Protein AF-A0A1F9CKQ3-F1 (afdb_monomer)

Secondary structure (DSSP, 8-state):
-----------SSHHHHHTTTTTS-TTS-S---PPBHHHHTTS-HHHHHHHHHHHHHHHHHHHT-GGGTS---HHHHHHHHHHHHHHTT--HHHHHHHHHHHHHH-GGGGGSBHHHHHHHHHHHH--

Radius of gyration: 26.06 Å; Cα contacts (8 Å, |Δi|>4): 63; chains: 1; bounding box: 45×89×39 Å

Foldseek 3Di:
DDDDDDPPDPDPPVVVVVVVVVPPPPVVPPPDPFQFLVNLVVDDLVVVLVVLVVLVVVLVVVLPDCVVVPVPPPVVNVLSVLLCVQCPPPDSSNLSVLLVVLCVVPVVRRRDGSSVSSVVSSVVRRD

Mean predicted aligned error: 14.22 Å

Solvent-accessible surface area (backbone atoms only — not comparable to full-atom values): 7694 Å² total; per-residue (Å²): 134,86,81,89,82,84,90,73,81,89,76,73,66,71,70,63,60,56,63,70,62,69,69,77,58,79,73,78,73,60,77,76,86,65,62,25,30,62,58,49,72,72,47,52,72,67,56,39,31,50,53,43,43,55,52,49,50,52,50,54,54,57,72,70,35,66,82,60,72,70,51,81,56,64,64,61,56,54,48,50,56,32,40,49,62,60,51,56,93,58,50,55,64,56,55,31,51,50,48,53,49,41,43,70,77,34,61,77,52,24,81,37,45,37,68,62,43,47,53,52,38,45,65,72,75,28,115

Sequence (127 aa):
MNKVFRFFTVSSVVVVLISLFAGINAHAMQMGNFINGEQYVTFSETERTLVVAGLFDMLSFEWGQPIYADAADSGTRAHMARVERCVQGKTLRQLREMLDGYFAAKPDAKRYNIASSFAAMLNTQCP

pLDDT: mean 73.4, std 22.45, range [33.47, 96.88]

Nearest PDB structures (foldseek):
  7p0u-assembly2_F  TM=2.480E-01  e=3.262E+00  Orf virus

Structure (mmCIF, N/CA/C/O backbone):
data_AF-A0A1F9CKQ3-F1
#
_entry.id   AF-A0A1F9CKQ3-F1
#
loop_
_atom_site.group_PDB
_atom_site.id
_atom_site.type_symbol
_atom_site.label_atom_id
_atom_site.label_alt_id
_atom_site.label_comp_id
_atom_site.label_asym_id
_atom_site.label_entity_id
_atom_site.label_seq_id
_atom_site.pdbx_PDB_ins_code
_atom_site.Cartn_x
_atom_site.Cartn_y
_atom_site.Cartn_z
_atom_site.occupancy
_atom_site.B_iso_or_equiv
_atom_site.auth_seq_id
_atom_site.auth_comp_id
_atom_site.auth_asym_id
_atom_site.auth_atom_id
_atom_site.pdbx_PDB_model_num
ATOM 1 N N . MET A 1 1 ? 22.455 77.618 4.132 1.00 37.00 1 MET A N 1
ATOM 2 C CA . MET A 1 1 ? 22.225 77.045 2.789 1.00 37.00 1 MET A CA 1
ATOM 3 C C . MET A 1 1 ? 23.195 75.892 2.580 1.00 37.00 1 MET A C 1
ATOM 5 O O . MET A 1 1 ? 24.376 76.100 2.791 1.00 37.00 1 MET A O 1
ATOM 9 N N . ASN A 1 2 ? 22.659 74.733 2.179 1.00 33.47 2 ASN A N 1
ATOM 10 C 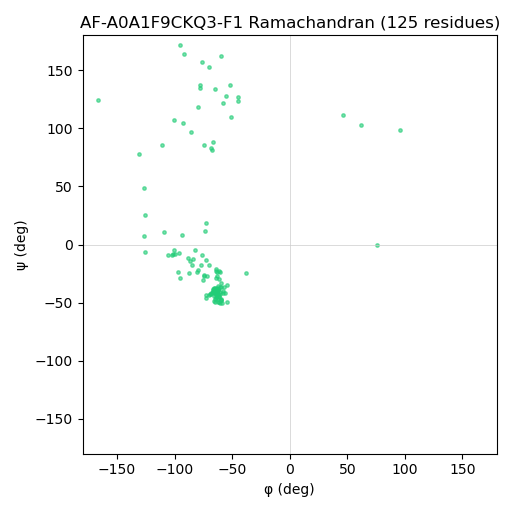CA . ASN A 1 2 ? 23.291 73.621 1.444 1.00 33.47 2 ASN A CA 1
ATOM 11 C C . ASN A 1 2 ? 24.476 72.876 2.098 1.00 33.47 2 ASN A C 1
ATOM 13 O O . ASN A 1 2 ? 25.558 73.416 2.250 1.00 33.47 2 ASN A O 1
ATOM 17 N N . LYS A 1 3 ? 24.230 71.670 2.637 1.00 36.28 3 LYS A N 1
ATOM 18 C CA . LYS A 1 3 ? 24.240 70.321 1.994 1.00 36.28 3 LYS A CA 1
ATOM 19 C C . LYS A 1 3 ? 25.605 69.636 2.208 1.00 36.28 3 LYS A C 1
ATOM 21 O O . LYS A 1 3 ? 26.598 70.080 1.658 1.00 36.28 3 LYS A O 1
ATOM 26 N N . VAL A 1 4 ? 25.733 68.736 3.197 1.00 41.25 4 VAL A N 1
ATOM 27 C CA . VAL A 1 4 ? 25.672 67.250 3.071 1.00 41.25 4 VAL A CA 1
ATOM 28 C C . VAL A 1 4 ? 26.538 66.771 1.887 1.00 41.25 4 VAL A C 1
ATOM 30 O O . VAL A 1 4 ? 26.236 67.111 0.754 1.00 41.25 4 VAL A O 1
ATOM 33 N N . PHE A 1 5 ? 27.663 66.071 2.073 1.00 39.72 5 PHE A N 1
ATOM 34 C CA . PHE A 1 5 ? 27.698 64.617 2.283 1.00 39.72 5 PHE A CA 1
ATOM 35 C C . PHE A 1 5 ? 29.072 64.160 2.799 1.00 39.72 5 PHE A C 1
ATOM 37 O O . PHE A 1 5 ? 30.101 64.389 2.169 1.00 39.72 5 PHE A O 1
ATOM 44 N N . ARG A 1 6 ? 29.071 63.473 3.946 1.00 39.66 6 ARG A N 1
ATOM 45 C CA . ARG A 1 6 ? 30.215 62.710 4.443 1.00 39.66 6 ARG A CA 1
ATOM 46 C C . ARG A 1 6 ? 30.257 61.371 3.704 1.00 39.66 6 ARG A C 1
ATOM 48 O O . ARG A 1 6 ? 29.337 60.573 3.849 1.00 39.66 6 ARG A O 1
ATOM 55 N N . PHE A 1 7 ? 31.334 61.114 2.970 1.00 40.94 7 PHE A N 1
ATOM 56 C CA . PHE A 1 7 ? 31.740 59.759 2.606 1.00 40.94 7 PHE A CA 1
ATOM 57 C C . PHE A 1 7 ? 32.345 59.095 3.849 1.00 40.94 7 PHE A C 1
ATOM 59 O O . PHE A 1 7 ? 33.549 59.152 4.070 1.00 40.94 7 PHE A O 1
ATOM 66 N N . PHE A 1 8 ? 31.499 58.500 4.689 1.00 40.94 8 PHE A N 1
ATOM 67 C CA . PHE A 1 8 ? 31.933 57.399 5.544 1.00 40.94 8 PHE A CA 1
ATOM 68 C C . PHE A 1 8 ? 31.465 56.117 4.872 1.00 40.94 8 PHE A C 1
ATOM 70 O O . PHE A 1 8 ? 30.275 55.825 4.786 1.00 40.94 8 PHE A O 1
ATOM 77 N N . THR A 1 9 ? 32.441 55.413 4.319 1.00 44.06 9 THR A N 1
ATOM 78 C CA . THR A 1 9 ? 32.346 54.091 3.719 1.00 44.06 9 THR A CA 1
ATOM 79 C C . THR A 1 9 ? 31.653 53.130 4.680 1.00 44.06 9 THR A C 1
ATOM 81 O O . THR A 1 9 ? 32.166 52.741 5.728 1.00 44.06 9 THR A O 1
ATOM 84 N N . VAL A 1 10 ? 30.434 52.774 4.295 1.00 44.56 10 VAL A N 1
ATOM 85 C CA . VAL A 1 10 ? 29.584 51.741 4.874 1.00 44.56 10 VAL A CA 1
ATOM 86 C C . VAL A 1 10 ? 30.233 50.382 4.583 1.00 44.56 10 VAL A C 1
ATOM 88 O O . VAL A 1 10 ? 29.897 49.739 3.597 1.00 44.56 10 VAL A O 1
ATOM 91 N N . SER A 1 11 ? 31.204 49.948 5.391 1.00 45.28 11 SER A N 1
ATOM 92 C CA . SER A 1 11 ? 31.879 48.648 5.175 1.00 45.28 11 SER A CA 1
ATOM 93 C C . SER A 1 11 ? 31.901 47.710 6.380 1.00 45.28 11 SER A C 1
ATOM 95 O O . SER A 1 11 ? 32.490 46.640 6.279 1.00 45.28 11 SER A O 1
ATOM 97 N N . SER A 1 12 ? 31.208 48.029 7.478 1.00 43.19 12 SER A N 1
ATOM 98 C CA . SER A 1 12 ? 31.234 47.161 8.674 1.00 43.19 12 SER A CA 1
ATOM 99 C C . SER A 1 12 ? 29.864 46.719 9.195 1.00 43.19 12 SER A C 1
ATOM 101 O O . SER A 1 12 ? 29.806 45.869 10.074 1.00 43.19 12 SER A O 1
ATOM 103 N N . VAL A 1 13 ? 28.755 47.232 8.648 1.00 43.81 13 VAL A N 1
ATOM 104 C CA . VAL A 1 13 ? 27.393 46.837 9.083 1.00 43.81 13 VAL A CA 1
ATOM 105 C C . VAL A 1 13 ? 26.786 45.753 8.182 1.00 43.81 13 VAL A C 1
ATOM 107 O O . VAL A 1 13 ? 25.958 44.965 8.629 1.00 43.81 13 VAL A O 1
ATOM 110 N N . VAL A 1 14 ? 27.245 45.634 6.933 1.00 43.31 14 VAL A N 1
ATOM 111 C CA . VAL A 1 14 ? 26.690 44.662 5.971 1.00 43.31 14 VAL A CA 1
ATOM 112 C C . VAL A 1 14 ? 27.136 43.224 6.275 1.00 43.31 14 VAL A C 1
ATOM 114 O O . VAL A 1 14 ? 26.394 42.285 6.012 1.00 43.31 14 VAL A O 1
ATOM 117 N N . VAL A 1 15 ? 28.296 43.031 6.910 1.00 43.25 15 VAL A N 1
ATOM 118 C CA . VAL A 1 15 ? 28.813 41.682 7.218 1.00 43.25 15 VAL A CA 1
ATOM 119 C C . VAL A 1 15 ? 28.141 41.065 8.455 1.00 43.25 15 VAL A C 1
ATOM 121 O O . VAL A 1 15 ? 28.079 39.847 8.575 1.00 43.25 15 VAL A O 1
ATOM 124 N N . VAL A 1 16 ? 27.562 41.871 9.350 1.00 41.28 16 VAL A N 1
ATOM 125 C CA . VAL A 1 16 ? 26.932 41.359 10.585 1.00 41.28 16 VAL A CA 1
ATOM 126 C C . VAL A 1 16 ? 25.461 40.971 10.370 1.00 41.28 16 VAL A C 1
ATOM 128 O O . VAL A 1 16 ? 24.948 40.091 11.056 1.00 41.28 16 VAL A O 1
ATOM 131 N N . LEU A 1 17 ? 24.787 41.546 9.368 1.00 39.34 17 LEU A N 1
ATOM 132 C CA . LEU A 1 17 ? 23.380 41.242 9.069 1.00 39.34 17 LEU A CA 1
ATOM 133 C C . LEU A 1 17 ? 23.174 40.006 8.181 1.00 39.34 17 LEU A C 1
ATOM 135 O O . LEU A 1 17 ? 22.086 39.442 8.194 1.00 39.34 17 LEU A O 1
ATOM 139 N N . ILE A 1 18 ? 24.199 39.531 7.467 1.00 45.97 18 ILE A N 1
ATOM 140 C CA . ILE A 1 18 ? 24.089 38.313 6.640 1.00 45.97 18 ILE A CA 1
ATOM 141 C C . ILE A 1 18 ? 24.234 37.037 7.494 1.00 45.97 18 ILE A C 1
ATOM 143 O O . ILE A 1 18 ? 23.661 36.000 7.165 1.00 45.97 18 ILE A O 1
ATOM 147 N N . SER A 1 19 ? 24.881 37.120 8.659 1.00 41.34 19 SER A N 1
ATOM 148 C CA . SER A 1 19 ? 25.023 35.983 9.583 1.00 41.34 19 SER A CA 1
ATOM 149 C C . SER A 1 19 ? 23.759 35.683 10.400 1.00 41.34 19 SER A C 1
ATOM 151 O O . SER A 1 19 ? 23.620 34.577 10.913 1.00 41.34 19 SER A O 1
ATOM 153 N N . LEU A 1 20 ? 22.808 36.622 10.491 1.00 45.12 20 LEU A N 1
ATOM 154 C CA . LEU A 1 20 ? 21.516 36.405 11.165 1.00 45.12 20 LEU A CA 1
ATOM 155 C C . LEU A 1 20 ? 20.465 35.729 10.268 1.00 45.12 20 LEU A C 1
ATOM 157 O O . LEU A 1 20 ? 19.473 35.219 10.780 1.00 45.12 20 LEU A O 1
ATOM 161 N N . PHE A 1 21 ? 20.704 35.639 8.956 1.00 44.19 21 PHE A N 1
ATOM 162 C CA . PHE A 1 21 ? 19.849 34.884 8.027 1.00 44.19 21 PHE A CA 1
ATOM 163 C C . PHE A 1 21 ? 20.421 33.514 7.636 1.00 44.19 21 PHE A C 1
ATOM 165 O O . PHE A 1 21 ? 19.708 32.700 7.054 1.00 44.19 21 PHE A O 1
ATOM 172 N N . ALA A 1 22 ? 21.663 33.202 8.020 1.00 44.62 22 ALA A N 1
ATOM 173 C CA . ALA A 1 22 ? 22.252 31.876 7.817 1.00 44.62 22 ALA A CA 1
ATOM 174 C C . ALA A 1 22 ? 21.738 30.813 8.816 1.00 44.62 22 ALA A C 1
ATOM 176 O O . ALA A 1 22 ? 21.996 29.626 8.636 1.00 44.62 22 ALA A O 1
ATOM 177 N N . GLY A 1 23 ? 20.988 31.217 9.850 1.00 43.34 23 GLY A N 1
ATOM 178 C CA . GLY A 1 23 ? 20.451 30.321 10.881 1.00 43.34 23 GLY A CA 1
ATOM 179 C C . GLY A 1 23 ? 18.978 29.925 10.730 1.00 43.34 23 GLY A C 1
ATOM 180 O O . GLY A 1 23 ? 18.503 29.120 11.521 1.00 43.34 23 GLY A O 1
ATOM 181 N N . ILE A 1 24 ? 18.238 30.464 9.751 1.00 47.75 24 ILE A N 1
ATOM 182 C CA . ILE A 1 24 ? 16.764 30.314 9.711 1.00 47.75 24 ILE A CA 1
ATOM 183 C C . ILE A 1 24 ? 16.293 29.216 8.737 1.00 47.75 24 ILE A C 1
ATOM 185 O O . ILE A 1 24 ? 15.141 28.811 8.788 1.00 47.75 24 ILE A O 1
ATOM 189 N N . ASN A 1 25 ? 17.175 28.626 7.921 1.00 41.00 25 ASN A N 1
ATOM 190 C CA . ASN A 1 25 ? 16.799 27.529 7.010 1.00 41.00 25 ASN A CA 1
ATOM 191 C C . ASN A 1 25 ? 17.648 26.258 7.157 1.00 41.00 25 ASN A C 1
ATOM 193 O O . ASN A 1 25 ? 17.682 25.419 6.2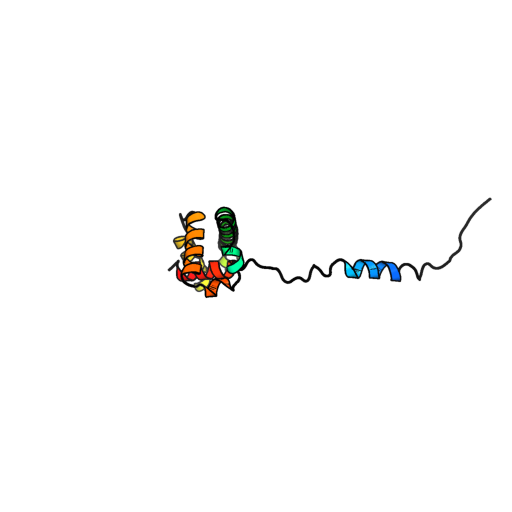60 1.00 41.00 25 ASN A O 1
ATOM 197 N N . ALA A 1 26 ? 18.234 26.031 8.336 1.00 39.03 26 ALA A N 1
ATOM 198 C CA . ALA A 1 26 ? 18.719 24.701 8.721 1.00 39.03 26 ALA A CA 1
ATOM 199 C C . ALA A 1 26 ? 17.568 23.720 9.061 1.00 39.03 26 ALA A C 1
ATOM 201 O O . ALA A 1 26 ? 17.779 22.706 9.718 1.00 39.03 26 ALA A O 1
ATOM 202 N N . HIS A 1 27 ? 16.334 24.008 8.632 1.00 38.38 27 HIS A N 1
ATOM 203 C CA . HIS A 1 27 ? 15.207 23.066 8.635 1.00 38.38 27 HIS A CA 1
ATOM 204 C C . HIS A 1 27 ? 14.813 22.618 7.216 1.00 38.38 27 HIS A C 1
ATOM 206 O O . HIS A 1 27 ? 13.816 21.930 7.045 1.00 38.38 27 HIS A O 1
ATOM 212 N N . ALA A 1 28 ? 15.628 22.932 6.200 1.00 38.69 28 ALA A N 1
ATOM 213 C CA . ALA A 1 28 ? 15.522 22.342 4.860 1.00 38.69 28 ALA A CA 1
ATOM 214 C C . ALA A 1 28 ? 16.438 21.110 4.659 1.00 38.69 28 ALA A C 1
ATOM 216 O O . ALA A 1 28 ? 16.548 20.586 3.555 1.00 38.69 28 ALA A O 1
ATOM 217 N N . MET A 1 29 ? 17.077 20.623 5.729 1.00 39.75 29 MET A N 1
ATOM 218 C CA . MET A 1 29 ? 17.766 19.325 5.784 1.00 39.75 29 MET A CA 1
ATOM 219 C C . MET A 1 29 ? 17.260 18.499 6.974 1.00 39.75 29 MET A C 1
ATOM 221 O O . MET A 1 29 ? 18.030 17.942 7.748 1.00 39.75 29 MET A O 1
ATOM 225 N N . GLN A 1 30 ? 15.942 18.400 7.128 1.00 38.47 30 GLN A N 1
ATOM 226 C CA . GLN A 1 30 ? 15.372 17.200 7.724 1.00 38.47 30 GLN A CA 1
ATOM 227 C C . GLN A 1 30 ? 15.036 16.299 6.538 1.00 38.47 30 GLN A C 1
ATOM 229 O O . GLN A 1 30 ? 14.119 16.605 5.778 1.00 38.47 30 GLN A O 1
ATOM 234 N N . MET A 1 31 ? 15.836 15.251 6.303 1.00 35.88 31 MET A N 1
ATOM 235 C CA . MET A 1 31 ? 15.453 14.197 5.360 1.00 35.88 31 MET A CA 1
ATOM 236 C C . MET A 1 31 ? 13.992 13.834 5.635 1.00 35.88 31 MET A C 1
ATOM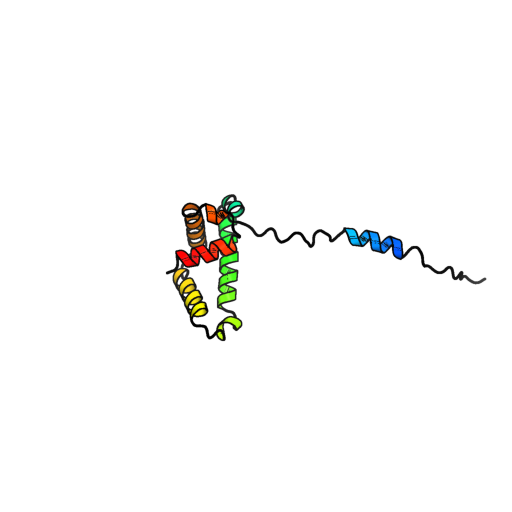 238 O O . MET A 1 31 ? 13.629 13.619 6.791 1.00 35.88 31 MET A O 1
ATOM 242 N N . GLY A 1 32 ? 13.167 13.865 4.587 1.00 42.53 32 GLY A N 1
ATOM 243 C CA . GLY A 1 32 ? 11.718 13.756 4.684 1.00 42.53 32 GLY A CA 1
ATOM 244 C C . GLY A 1 32 ? 11.283 12.649 5.638 1.00 42.53 32 GLY A C 1
ATOM 245 O O . GLY A 1 32 ? 11.650 11.489 5.461 1.00 42.53 32 GLY A O 1
ATOM 246 N N . ASN A 1 33 ? 10.483 13.007 6.644 1.00 57.41 33 ASN A N 1
ATOM 247 C CA . ASN A 1 33 ? 9.727 12.033 7.421 1.00 57.41 33 ASN A CA 1
ATOM 248 C C . ASN A 1 33 ? 8.671 11.429 6.491 1.00 57.41 33 ASN A C 1
ATOM 250 O O . ASN A 1 33 ? 7.525 11.870 6.450 1.00 57.41 33 ASN A O 1
ATOM 254 N N . PHE A 1 34 ? 9.077 10.458 5.678 1.00 72.62 34 PHE A N 1
ATOM 255 C CA . PHE A 1 34 ? 8.136 9.650 4.930 1.00 72.62 34 PHE A CA 1
ATOM 256 C C . PHE A 1 34 ? 7.303 8.846 5.924 1.00 72.62 34 PHE A C 1
ATOM 258 O O . PHE A 1 34 ? 7.854 8.244 6.847 1.00 72.62 34 PHE A O 1
ATOM 265 N N . ILE A 1 35 ? 5.986 8.826 5.716 1.00 87.69 35 ILE A N 1
ATOM 266 C CA . ILE A 1 35 ? 5.075 8.004 6.513 1.00 87.69 35 ILE A CA 1
ATOM 267 C C . ILE A 1 35 ? 5.526 6.545 6.373 1.00 87.69 35 ILE A C 1
ATOM 269 O O . ILE A 1 35 ? 5.610 6.023 5.259 1.00 87.69 35 ILE A O 1
ATOM 273 N N . ASN A 1 36 ? 5.851 5.886 7.483 1.00 92.19 36 ASN A N 1
ATOM 274 C CA . ASN A 1 36 ? 6.148 4.453 7.499 1.00 92.19 36 ASN A CA 1
ATOM 275 C C . ASN A 1 36 ? 4.899 3.637 7.878 1.00 92.19 36 ASN A C 1
ATOM 277 O O . ASN A 1 36 ? 3.856 4.186 8.243 1.00 92.19 36 ASN A O 1
ATOM 281 N N . GLY A 1 37 ? 4.980 2.313 7.768 1.00 91.44 37 GLY A N 1
ATOM 282 C CA . GLY A 1 37 ? 3.862 1.440 8.122 1.00 91.44 37 GLY A CA 1
ATOM 283 C C . GLY A 1 37 ? 3.486 1.480 9.609 1.00 91.44 37 GLY A C 1
ATOM 284 O O . GLY A 1 37 ? 2.316 1.298 9.934 1.00 91.44 37 GLY A O 1
ATOM 285 N N . GLU A 1 38 ? 4.431 1.760 10.511 1.00 94.12 38 GLU A N 1
ATOM 286 C CA . GLU A 1 38 ? 4.155 1.927 11.947 1.00 94.12 38 GLU A CA 1
ATOM 287 C C . GLU A 1 38 ? 3.302 3.167 12.228 1.00 94.12 38 GLU A C 1
ATOM 289 O O . GLU A 1 38 ? 2.362 3.098 13.013 1.00 94.12 38 GLU A O 1
ATOM 294 N N . GLN A 1 39 ? 3.571 4.277 11.544 1.00 94.06 39 GLN A N 1
ATOM 295 C CA . GLN A 1 39 ? 2.755 5.488 11.608 1.00 94.06 39 GLN A CA 1
ATOM 296 C C . GLN A 1 39 ? 1.402 5.273 10.930 1.00 94.06 39 GLN A C 1
ATOM 298 O O . GLN A 1 39 ? 0.372 5.628 11.489 1.00 94.06 39 GLN A O 1
ATOM 303 N N . TYR A 1 40 ? 1.383 4.631 9.762 1.00 94.75 40 TYR A N 1
ATOM 304 C CA . TYR A 1 40 ? 0.147 4.363 9.029 1.00 94.75 40 TYR A CA 1
ATOM 305 C C . TYR A 1 40 ? -0.880 3.579 9.862 1.00 94.75 40 TYR A C 1
ATOM 307 O O . TYR A 1 40 ? -2.061 3.913 9.832 1.00 94.75 40 TYR A O 1
ATOM 315 N N . VAL A 1 41 ? -0.470 2.560 10.631 1.00 94.12 41 VAL A N 1
ATOM 316 C CA . VAL A 1 41 ? -1.426 1.741 11.409 1.00 94.12 41 VAL A CA 1
ATOM 317 C C . VAL A 1 41 ? -2.015 2.453 12.630 1.00 94.12 41 VAL A C 1
ATOM 319 O O . VAL A 1 41 ? -2.990 1.951 13.188 1.00 94.12 41 VAL A O 1
ATOM 322 N N . THR A 1 42 ? -1.455 3.592 13.056 1.00 95.31 42 THR A N 1
ATOM 323 C CA . THR A 1 42 ? -2.022 4.394 14.158 1.00 95.31 42 THR A CA 1
ATOM 324 C C . THR A 1 42 ? -3.086 5.379 13.682 1.00 95.31 42 THR A C 1
ATOM 326 O O . THR A 1 42 ? -3.847 5.894 14.499 1.00 95.31 42 THR A O 1
ATOM 329 N N . PHE A 1 43 ? -3.171 5.617 12.373 1.00 95.12 43 PHE A N 1
ATOM 330 C CA . PHE A 1 43 ? -4.156 6.507 11.776 1.00 95.12 43 PHE A CA 1
ATOM 331 C C . PHE A 1 43 ? -5.576 5.939 11.848 1.00 95.12 43 PHE A C 1
ATOM 333 O O . PHE A 1 43 ? -5.813 4.720 11.815 1.00 95.12 43 PHE A O 1
ATOM 340 N N . SER A 1 44 ? -6.548 6.849 11.863 1.00 96.88 44 SER A N 1
ATOM 341 C CA . SER A 1 44 ? -7.956 6.495 11.707 1.00 96.88 44 SER A CA 1
ATOM 342 C C . SER A 1 44 ? -8.207 5.791 10.368 1.00 96.88 44 SER A C 1
ATOM 344 O O . SER A 1 44 ? -7.409 5.855 9.430 1.00 96.88 44 SER A O 1
ATOM 346 N N . GLU A 1 45 ? -9.340 5.099 10.252 1.00 95.06 45 GLU A N 1
ATOM 347 C CA . GLU A 1 45 ? -9.711 4.439 8.995 1.00 95.06 45 GLU A CA 1
ATOM 348 C C . GLU A 1 45 ? -9.793 5.427 7.818 1.00 95.06 45 GLU A C 1
ATOM 350 O O . GLU A 1 45 ? -9.326 5.126 6.715 1.00 95.06 45 GLU A O 1
ATOM 355 N N . THR A 1 46 ? -10.340 6.619 8.061 1.00 94.94 46 THR A N 1
ATOM 356 C CA . THR A 1 46 ? -10.454 7.683 7.058 1.00 94.94 46 THR A CA 1
ATOM 357 C C . THR A 1 46 ? -9.081 8.140 6.577 1.00 94.94 46 THR A C 1
ATOM 359 O O . THR A 1 46 ? -8.835 8.174 5.374 1.00 94.94 46 THR A O 1
ATOM 362 N N . GLU A 1 47 ? -8.158 8.429 7.495 1.00 95.50 47 GLU A N 1
ATOM 363 C CA . GLU A 1 47 ? -6.793 8.853 7.159 1.00 95.50 47 GLU A CA 1
ATOM 364 C C . GLU A 1 47 ? -6.031 7.767 6.397 1.00 95.50 47 GLU A C 1
ATOM 366 O O . GLU A 1 47 ? -5.408 8.055 5.378 1.00 95.50 47 GLU A O 1
ATOM 371 N N . ARG A 1 48 ? -6.142 6.499 6.814 1.00 95.81 48 ARG A N 1
ATOM 372 C CA . ARG A 1 48 ? -5.546 5.376 6.074 1.00 95.81 48 ARG A CA 1
ATOM 373 C C . ARG A 1 48 ? -6.102 5.255 4.661 1.00 95.81 48 ARG A C 1
ATOM 375 O O . ARG A 1 48 ? -5.342 5.027 3.723 1.00 95.81 48 ARG A O 1
ATOM 382 N N . THR A 1 49 ? -7.410 5.448 4.496 1.00 95.94 49 THR A N 1
ATOM 383 C CA . THR A 1 49 ? -8.053 5.442 3.174 1.00 95.94 49 THR A CA 1
ATOM 384 C C . THR A 1 49 ? -7.535 6.586 2.297 1.00 95.94 49 THR A C 1
ATOM 386 O O . THR A 1 49 ? -7.267 6.361 1.120 1.00 95.94 49 THR A O 1
ATOM 389 N N . LEU A 1 50 ? -7.331 7.784 2.858 1.00 94.31 50 LEU A N 1
ATOM 390 C CA . LEU A 1 50 ? -6.758 8.930 2.139 1.00 94.31 50 LEU A CA 1
ATOM 391 C C . LEU A 1 50 ? -5.289 8.707 1.755 1.00 94.31 50 LEU A C 1
ATOM 393 O O . LEU A 1 50 ? -4.895 9.047 0.642 1.00 94.31 50 LEU A O 1
ATOM 397 N N . VAL A 1 51 ? -4.490 8.094 2.634 1.00 93.94 51 VAL A N 1
ATOM 398 C CA . VAL A 1 51 ? -3.108 7.702 2.308 1.00 93.94 51 VAL A CA 1
ATOM 399 C C . VAL A 1 51 ? -3.101 6.731 1.129 1.00 93.94 51 VAL A C 1
ATOM 401 O O . VAL A 1 51 ? -2.367 6.939 0.168 1.00 93.94 51 VAL A O 1
ATOM 404 N N . VAL A 1 52 ? -3.948 5.700 1.165 1.00 94.81 52 VAL A N 1
ATOM 405 C CA . VAL A 1 52 ? -4.065 4.725 0.071 1.00 94.81 52 VAL A CA 1
ATOM 406 C C . VAL A 1 52 ? -4.549 5.380 -1.221 1.00 94.81 52 VAL A C 1
ATOM 408 O O . VAL A 1 52 ? -4.037 5.036 -2.282 1.00 94.81 52 VAL A O 1
ATOM 411 N N . ALA A 1 53 ? -5.468 6.345 -1.144 1.00 92.69 53 ALA A N 1
ATOM 412 C CA . ALA A 1 53 ? -5.89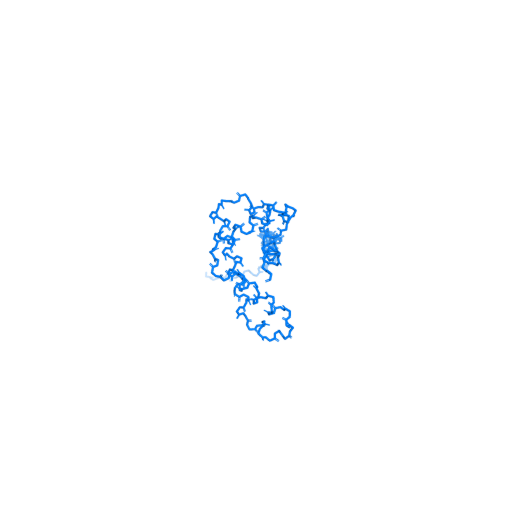7 7.129 -2.300 1.00 92.69 53 ALA A CA 1
ATOM 413 C C . ALA A 1 53 ? -4.722 7.873 -2.943 1.00 92.69 53 ALA A C 1
ATOM 415 O O . ALA A 1 53 ? -4.475 7.701 -4.131 1.00 92.69 53 ALA A O 1
ATOM 416 N N . GLY A 1 54 ? -3.930 8.602 -2.150 1.00 90.81 54 GLY A N 1
ATOM 417 C CA . GLY A 1 54 ? -2.75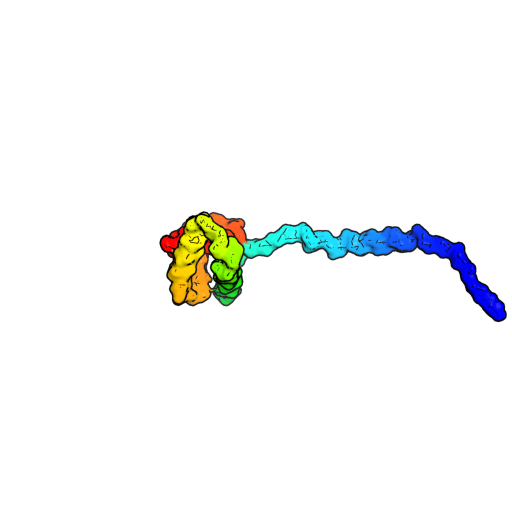9 9.318 -2.661 1.00 90.81 54 GLY A CA 1
ATOM 418 C C . GLY A 1 54 ? -1.697 8.392 -3.265 1.00 90.81 54 GLY A C 1
ATOM 419 O O . GLY A 1 54 ? -1.120 8.706 -4.304 1.00 90.81 54 GLY A O 1
ATOM 420 N N . LEU A 1 55 ? -1.462 7.225 -2.658 1.00 91.06 55 LEU A N 1
ATOM 421 C CA . LEU A 1 55 ? -0.535 6.221 -3.196 1.00 91.06 55 LEU A CA 1
ATOM 422 C C . LEU A 1 55 ? -1.034 5.622 -4.514 1.00 91.06 55 LEU A C 1
ATOM 424 O O . LEU A 1 55 ? -0.247 5.406 -5.436 1.00 91.06 55 LEU A O 1
ATOM 428 N N . PHE A 1 56 ? -2.335 5.353 -4.599 1.00 88.62 56 PHE A N 1
ATOM 429 C CA . PHE A 1 56 ? -2.964 4.823 -5.799 1.00 88.62 56 PHE A CA 1
ATOM 430 C C . PHE A 1 56 ? -2.979 5.845 -6.941 1.00 88.62 56 PHE A C 1
ATOM 432 O O . PHE A 1 56 ? -2.665 5.480 -8.073 1.00 88.62 56 PHE A O 1
ATOM 439 N N . ASP A 1 57 ? -3.270 7.113 -6.650 1.00 84.94 57 ASP A N 1
ATOM 440 C CA . ASP A 1 57 ? -3.242 8.202 -7.631 1.00 84.94 57 ASP A CA 1
ATOM 441 C C . ASP A 1 57 ? -1.827 8.426 -8.173 1.00 84.94 57 ASP A C 1
ATOM 443 O O . ASP A 1 57 ? -1.648 8.571 -9.381 1.00 84.94 57 ASP A O 1
ATOM 447 N N . MET A 1 58 ? -0.810 8.391 -7.303 1.00 81.31 58 MET A N 1
ATOM 448 C CA . MET A 1 58 ? 0.594 8.497 -7.712 1.00 81.31 58 MET A CA 1
ATOM 449 C C . MET A 1 58 ? 0.983 7.364 -8.671 1.00 81.31 58 MET A C 1
ATOM 451 O O . MET A 1 58 ? 1.542 7.624 -9.734 1.00 81.31 58 MET A O 1
ATOM 455 N N . LEU A 1 59 ? 0.634 6.117 -8.337 1.00 78.62 59 LEU A N 1
ATOM 456 C CA . LEU A 1 59 ? 0.902 4.968 -9.206 1.00 78.62 59 LEU A CA 1
ATOM 457 C C . LEU A 1 59 ? 0.119 5.045 -10.520 1.00 78.62 59 LEU A C 1
ATOM 459 O O . LEU A 1 59 ? 0.684 4.801 -11.580 1.00 78.62 59 LEU A O 1
ATOM 463 N N . SER A 1 60 ? -1.152 5.445 -10.468 1.00 74.06 60 SER A N 1
ATOM 464 C CA . SER A 1 60 ? -1.996 5.601 -11.658 1.00 74.06 60 SER A CA 1
ATOM 465 C C . SER A 1 60 ? -1.473 6.691 -12.593 1.00 74.06 60 SER A C 1
ATOM 467 O O . SER A 1 60 ? -1.486 6.527 -13.813 1.00 74.06 60 SER A O 1
ATOM 469 N N . PHE A 1 61 ? -0.967 7.793 -12.031 1.00 70.38 61 PHE A N 1
ATOM 470 C CA . PHE A 1 61 ? -0.314 8.848 -12.797 1.00 70.38 61 PHE A CA 1
ATOM 471 C C . PHE A 1 61 ? 0.954 8.338 -13.484 1.00 70.38 61 PHE A C 1
ATOM 473 O O . PHE A 1 61 ? 1.150 8.618 -14.668 1.00 70.38 61 PHE A O 1
ATOM 480 N N . GLU A 1 62 ? 1.788 7.576 -12.768 1.00 66.12 62 GLU A N 1
ATOM 481 C CA . GLU A 1 62 ? 2.997 6.961 -13.320 1.00 66.12 62 GLU A CA 1
ATOM 482 C C . GLU A 1 62 ? 2.677 5.969 -14.445 1.00 66.12 62 GLU A C 1
ATOM 484 O O . GLU A 1 62 ? 3.360 5.988 -15.467 1.00 66.12 62 GLU A O 1
ATOM 489 N N . TRP A 1 63 ? 1.605 5.176 -14.333 1.00 66.56 63 TRP A N 1
ATOM 490 C CA . TRP A 1 63 ? 1.164 4.263 -15.402 1.00 66.56 63 TRP A CA 1
ATOM 491 C C . TRP A 1 63 ? 0.825 4.988 -16.707 1.00 66.56 63 TRP A C 1
ATOM 493 O O . TRP A 1 63 ? 1.055 4.447 -17.788 1.00 66.56 63 TRP A O 1
ATOM 503 N N . GLY A 1 64 ? 0.306 6.214 -16.613 1.00 57.03 64 GLY A N 1
ATOM 504 C CA . GLY A 1 64 ? -0.060 7.037 -17.764 1.00 57.03 64 GLY A CA 1
ATOM 505 C C . GLY A 1 64 ? 1.097 7.810 -18.404 1.00 57.03 64 GLY A C 1
ATOM 506 O O . GLY A 1 64 ? 0.876 8.472 -19.420 1.00 57.03 64 GLY A O 1
ATOM 507 N N . GLN A 1 65 ? 2.313 7.779 -17.840 1.00 61.66 65 GLN A N 1
ATOM 508 C CA . GLN A 1 65 ? 3.405 8.610 -18.350 1.00 61.66 65 GLN A CA 1
ATOM 509 C C . GLN A 1 65 ? 4.057 8.040 -19.628 1.00 61.66 65 GLN A C 1
ATOM 511 O O . GLN A 1 65 ? 4.455 6.870 -19.653 1.00 61.66 65 GLN A O 1
ATOM 516 N N . PRO A 1 66 ? 4.313 8.881 -20.655 1.00 55.03 66 PRO A N 1
ATOM 517 C CA . PRO A 1 66 ? 4.989 8.475 -21.893 1.00 55.03 66 PRO A CA 1
ATOM 518 C C . PRO A 1 66 ? 6.412 7.939 -21.689 1.00 55.03 66 PRO A C 1
ATOM 520 O O . PRO A 1 66 ? 6.888 7.145 -22.491 1.00 55.03 66 PRO A O 1
ATOM 523 N N . ILE A 1 67 ? 7.089 8.309 -20.596 1.00 54.34 67 ILE A N 1
ATOM 524 C CA . ILE A 1 67 ? 8.433 7.793 -20.277 1.00 54.34 67 ILE A CA 1
ATOM 525 C C . ILE A 1 67 ? 8.450 6.267 -20.077 1.00 54.34 67 ILE A C 1
ATOM 527 O O . ILE A 1 67 ? 9.483 5.632 -20.273 1.00 54.34 67 ILE A O 1
ATOM 531 N N . TYR A 1 68 ? 7.303 5.663 -19.746 1.00 52.94 68 TYR A N 1
ATOM 532 C CA . TYR A 1 68 ? 7.118 4.211 -19.701 1.00 52.94 68 TYR A CA 1
ATOM 533 C C . TYR A 1 68 ? 6.494 3.645 -20.992 1.00 52.94 68 TYR A C 1
ATOM 535 O O . TYR A 1 68 ? 6.443 2.425 -21.166 1.00 52.94 68 TYR A O 1
ATOM 543 N N . ALA A 1 69 ? 6.058 4.502 -21.924 1.00 52.34 69 ALA A N 1
ATOM 544 C CA . ALA A 1 69 ? 5.567 4.109 -23.247 1.00 52.34 69 ALA A CA 1
ATOM 545 C C . ALA A 1 69 ? 6.707 3.679 -24.189 1.00 52.34 69 ALA A C 1
ATOM 547 O O . ALA A 1 69 ? 6.500 2.813 -25.044 1.00 52.34 69 ALA A O 1
ATOM 548 N N . ASP A 1 70 ? 7.922 4.181 -23.958 1.00 46.22 70 ASP A N 1
ATOM 549 C CA . ASP A 1 70 ? 9.113 3.861 -24.759 1.00 46.22 70 ASP A CA 1
ATOM 550 C C . ASP A 1 70 ? 10.046 2.855 -24.065 1.00 46.22 70 ASP A C 1
ATOM 552 O O . ASP A 1 70 ? 10.959 2.314 -24.689 1.00 46.22 70 ASP A O 1
ATOM 556 N N . ALA A 1 71 ? 9.791 2.538 -22.787 1.00 48.28 71 ALA A N 1
ATOM 557 C CA . ALA A 1 71 ? 10.487 1.488 -22.049 1.00 48.28 71 ALA A CA 1
ATOM 558 C C . ALA A 1 71 ? 10.143 0.119 -22.661 1.00 48.28 71 ALA A C 1
ATOM 560 O O . ALA A 1 71 ? 9.155 -0.534 -22.309 1.00 48.28 71 ALA A O 1
ATOM 561 N N . ALA A 1 72 ? 10.921 -0.277 -23.664 1.00 46.00 72 ALA A N 1
ATOM 562 C CA . ALA A 1 72 ? 10.839 -1.544 -24.382 1.00 46.00 72 ALA A CA 1
ATOM 563 C C . ALA A 1 72 ? 11.366 -2.743 -23.568 1.00 46.00 72 ALA A C 1
ATOM 565 O O . ALA A 1 72 ? 11.491 -3.833 -24.116 1.00 46.00 72 ALA A O 1
ATOM 566 N N . ASP A 1 73 ? 11.608 -2.592 -22.263 1.00 50.34 73 ASP A N 1
ATOM 567 C CA . ASP A 1 73 ? 11.760 -3.740 -21.374 1.00 50.34 73 ASP A CA 1
ATOM 568 C C . ASP A 1 73 ? 10.379 -4.190 -20.896 1.00 50.34 73 ASP A C 1
ATOM 570 O O . ASP A 1 73 ? 9.783 -3.660 -19.956 1.00 50.34 73 ASP A O 1
ATOM 574 N N . SER A 1 74 ? 9.869 -5.197 -21.604 1.00 55.16 74 SER A N 1
ATOM 575 C CA . SER A 1 74 ? 8.609 -5.924 -21.394 1.00 55.16 74 SER A CA 1
ATOM 576 C C . SER A 1 74 ? 8.217 -6.194 -19.931 1.00 55.16 74 SER A C 1
ATOM 578 O O . SER A 1 74 ? 7.029 -6.315 -19.640 1.00 55.16 74 SER A O 1
ATOM 580 N N . GLY A 1 75 ? 9.176 -6.234 -19.001 1.00 62.09 75 GLY A N 1
ATOM 581 C CA . GLY A 1 75 ? 8.948 -6.472 -17.578 1.00 62.09 75 GLY A CA 1
ATOM 582 C C . GLY A 1 75 ? 8.149 -5.372 -16.877 1.00 62.09 75 GLY A C 1
ATOM 583 O O . GLY A 1 75 ? 7.170 -5.687 -16.205 1.00 62.09 75 GLY A O 1
ATOM 584 N N . THR A 1 76 ? 8.501 -4.093 -17.046 1.00 69.06 76 THR A N 1
ATOM 585 C CA . THR A 1 76 ? 7.859 -3.000 -16.286 1.00 69.06 76 THR A CA 1
ATOM 586 C C . THR A 1 76 ? 6.440 -2.734 -16.777 1.00 69.06 76 THR A C 1
ATOM 588 O O . THR A 1 76 ? 5.522 -2.651 -15.969 1.00 69.06 76 THR A O 1
ATOM 591 N N . ARG A 1 77 ? 6.208 -2.699 -18.096 1.00 68.75 77 ARG A N 1
ATOM 592 C CA . ARG A 1 77 ? 4.849 -2.548 -18.647 1.00 68.75 77 ARG A CA 1
ATOM 593 C C . ARG A 1 77 ? 3.951 -3.742 -18.339 1.00 68.75 77 ARG A C 1
ATOM 595 O O . ARG A 1 77 ? 2.815 -3.540 -17.921 1.00 68.75 77 ARG A O 1
ATOM 602 N N . ALA A 1 78 ? 4.448 -4.974 -18.488 1.00 72.19 78 ALA A N 1
ATOM 603 C CA . ALA A 1 78 ? 3.677 -6.159 -18.108 1.00 72.19 78 ALA A CA 1
ATOM 604 C C . ALA A 1 78 ? 3.374 -6.168 -16.603 1.00 72.19 78 ALA A C 1
ATOM 606 O O . ALA A 1 78 ? 2.288 -6.573 -16.192 1.00 72.19 78 ALA A O 1
ATOM 607 N N . HIS A 1 79 ? 4.313 -5.685 -15.787 1.00 75.50 79 HIS A N 1
ATOM 608 C CA . HIS A 1 79 ? 4.127 -5.529 -14.357 1.00 75.50 79 HIS A CA 1
ATOM 609 C C . HIS A 1 79 ? 3.047 -4.494 -14.013 1.00 75.50 79 HIS A C 1
ATOM 611 O O . HIS A 1 79 ? 2.138 -4.829 -13.253 1.00 75.50 79 HIS A O 1
ATOM 617 N N . MET A 1 80 ? 3.091 -3.295 -14.598 1.00 76.31 80 MET A N 1
ATOM 618 C CA . MET A 1 80 ? 2.079 -2.258 -14.369 1.00 76.31 80 MET A CA 1
ATOM 619 C C . MET A 1 80 ? 0.699 -2.702 -14.868 1.00 76.31 80 MET A C 1
ATOM 621 O O . MET A 1 80 ? -0.258 -2.648 -14.108 1.00 76.31 80 MET A O 1
ATOM 625 N N . ALA A 1 81 ? 0.598 -3.274 -16.073 1.00 78.31 81 ALA A N 1
ATOM 626 C CA . ALA A 1 81 ? -0.668 -3.780 -16.621 1.00 78.31 81 ALA A CA 1
ATOM 627 C C . ALA A 1 81 ? -1.264 -4.942 -15.803 1.00 78.31 81 ALA A C 1
ATOM 629 O O . ALA A 1 81 ? -2.469 -5.194 -15.821 1.00 78.31 81 ALA A O 1
ATOM 630 N N . ARG A 1 82 ? -0.427 -5.719 -15.110 1.00 83.00 82 ARG A N 1
ATOM 631 C CA . ARG A 1 82 ? -0.876 -6.765 -14.183 1.00 83.00 82 ARG A CA 1
ATOM 632 C C . ARG A 1 82 ? -1.453 -6.164 -12.905 1.00 83.00 82 ARG A C 1
ATOM 634 O O . ARG A 1 82 ? -2.538 -6.556 -12.484 1.00 83.00 82 ARG A O 1
ATOM 641 N N . VAL A 1 83 ? -0.755 -5.186 -12.330 1.00 85.25 83 VAL A N 1
ATOM 642 C CA . VAL A 1 83 ? -1.227 -4.452 -11.152 1.00 85.25 83 VAL A CA 1
ATOM 643 C C . VAL A 1 83 ? -2.521 -3.706 -11.472 1.00 85.25 83 VAL A C 1
ATOM 645 O O . VAL A 1 83 ? -3.486 -3.872 -10.735 1.00 85.25 83 VAL A O 1
ATOM 648 N N . GLU A 1 84 ? -2.583 -2.987 -12.594 1.00 83.88 84 GLU A N 1
ATOM 649 C CA . GLU A 1 84 ? -3.775 -2.276 -13.069 1.00 83.88 84 GLU A CA 1
ATOM 650 C C . GLU A 1 84 ? -4.981 -3.217 -13.183 1.00 83.88 84 GLU A C 1
ATOM 652 O O . GLU A 1 84 ? -6.032 -2.945 -12.612 1.00 83.88 84 GLU A O 1
ATOM 657 N N . ARG A 1 85 ? -4.823 -4.379 -13.832 1.00 85.12 85 ARG A N 1
ATOM 658 C CA . ARG A 1 85 ? -5.902 -5.379 -13.939 1.00 85.12 85 ARG A CA 1
ATOM 659 C C . ARG A 1 85 ? -6.343 -5.928 -12.586 1.00 85.12 85 ARG A C 1
ATOM 661 O O . ARG A 1 85 ? -7.529 -6.156 -12.378 1.00 85.12 85 ARG A O 1
ATOM 668 N N . CYS A 1 86 ? -5.407 -6.144 -11.666 1.00 87.38 86 CYS A N 1
ATOM 669 C CA . CYS A 1 86 ? -5.717 -6.620 -10.321 1.00 87.38 86 CYS A CA 1
ATOM 670 C C . CYS A 1 86 ? -6.511 -5.591 -9.511 1.00 87.38 86 CYS A C 1
ATOM 672 O O . CYS A 1 86 ? -7.424 -5.962 -8.774 1.00 87.38 86 CYS A O 1
ATOM 674 N N . VAL A 1 87 ? -6.159 -4.310 -9.618 1.00 88.88 87 VAL A N 1
ATOM 675 C CA . VAL A 1 87 ? -6.798 -3.229 -8.853 1.00 88.88 87 VAL A CA 1
ATOM 676 C C . VAL A 1 87 ? -8.022 -2.637 -9.552 1.00 88.88 87 VAL A C 1
ATOM 678 O O . VAL A 1 87 ? -8.801 -1.931 -8.911 1.00 88.88 87 VAL A O 1
ATOM 681 N N . GLN A 1 88 ? -8.243 -2.958 -10.829 1.00 86.12 88 GLN A N 1
ATOM 682 C CA . GLN A 1 88 ? -9.406 -2.523 -11.594 1.00 86.12 88 GLN A CA 1
ATOM 683 C C . GLN A 1 88 ? -10.711 -2.915 -10.885 1.00 86.12 88 GLN A C 1
ATOM 685 O O . GLN A 1 88 ? -10.930 -4.065 -10.510 1.00 86.12 88 GLN A O 1
ATOM 690 N N . GLY A 1 89 ? -11.594 -1.934 -10.686 1.00 85.06 89 GLY A N 1
ATOM 691 C CA . GLY A 1 89 ? -12.879 -2.130 -10.009 1.00 85.06 89 GLY A CA 1
ATOM 692 C C . GLY A 1 89 ? -12.796 -2.265 -8.484 1.00 85.06 89 GLY A C 1
ATOM 693 O O . GLY A 1 89 ? -13.841 -2.382 -7.842 1.00 85.06 89 GLY A O 1
ATOM 694 N N . LYS A 1 90 ? -11.599 -2.216 -7.877 1.00 91.44 90 LYS A N 1
ATOM 695 C CA . LYS A 1 90 ? -11.465 -2.134 -6.418 1.00 91.44 90 LYS A CA 1
ATOM 696 C C . LYS A 1 90 ? -11.725 -0.710 -5.941 1.00 9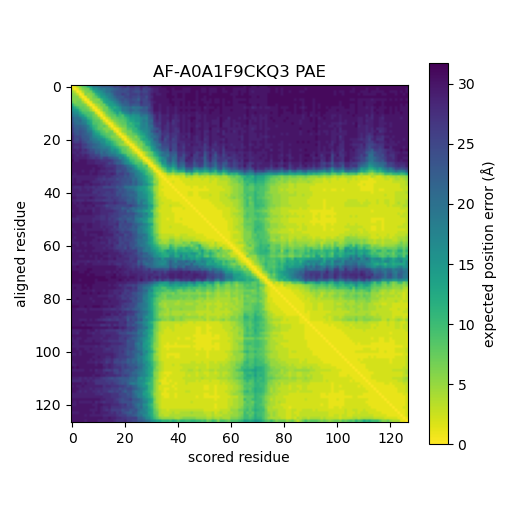1.44 90 LYS A C 1
ATOM 698 O O . LYS A 1 90 ? -11.244 0.266 -6.505 1.00 91.44 90 LYS A O 1
ATOM 703 N N . THR A 1 91 ? -12.467 -0.603 -4.849 1.00 94.25 91 THR A N 1
ATOM 704 C CA . THR A 1 91 ? -12.644 0.654 -4.119 1.00 94.25 91 THR A CA 1
ATOM 705 C C . THR A 1 91 ? -11.400 0.973 -3.289 1.00 94.25 91 THR A C 1
ATOM 707 O O . THR A 1 91 ? -10.672 0.071 -2.870 1.00 94.25 91 THR A O 1
ATOM 710 N N . LEU A 1 92 ? -11.198 2.250 -2.954 1.00 93.19 92 LEU A N 1
ATOM 711 C CA . LEU A 1 92 ? -10.124 2.681 -2.046 1.00 93.19 92 LEU A CA 1
ATOM 712 C C . LEU A 1 92 ? -10.166 1.952 -0.695 1.00 93.19 92 LEU A C 1
ATOM 714 O O . LEU A 1 92 ? -9.125 1.597 -0.148 1.00 93.19 92 LEU A O 1
ATOM 718 N N . ARG A 1 93 ? -11.371 1.647 -0.192 1.00 95.81 93 ARG A N 1
ATOM 719 C CA . ARG A 1 93 ? -11.558 0.826 1.012 1.00 95.81 93 ARG A CA 1
ATOM 720 C C . ARG A 1 93 ? -10.962 -0.571 0.844 1.00 95.81 93 ARG A C 1
ATOM 722 O O . ARG A 1 93 ? -10.240 -1.024 1.720 1.00 95.81 93 ARG A O 1
ATOM 729 N N . GLN A 1 94 ? -11.225 -1.238 -0.278 1.00 95.94 94 GLN A N 1
ATOM 730 C CA . GLN A 1 94 ? -10.672 -2.571 -0.539 1.00 95.94 94 GLN A CA 1
ATOM 731 C C . GLN A 1 94 ? -9.145 -2.532 -0.682 1.00 95.94 94 GLN A C 1
ATOM 733 O O . GLN A 1 94 ? -8.468 -3.432 -0.195 1.00 95.94 94 GLN A O 1
ATOM 738 N N . LEU A 1 95 ? -8.588 -1.483 -1.294 1.00 94.75 95 LEU A N 1
ATOM 739 C CA . LEU A 1 95 ? -7.134 -1.296 -1.373 1.00 94.75 95 LEU A CA 1
ATOM 740 C C . LEU A 1 95 ? -6.507 -1.046 0.011 1.00 94.75 95 LEU A C 1
ATOM 742 O O . LEU A 1 95 ? -5.441 -1.589 0.306 1.00 94.75 95 LEU A O 1
ATOM 746 N N . ARG A 1 96 ? -7.187 -0.296 0.891 1.00 96.81 96 ARG A N 1
ATOM 747 C CA . ARG A 1 96 ? -6.797 -0.148 2.304 1.00 96.81 96 ARG A CA 1
ATOM 748 C C . ARG A 1 96 ? -6.814 -1.488 3.022 1.00 96.81 96 ARG A C 1
ATOM 750 O O . ARG A 1 96 ? -5.840 -1.831 3.680 1.00 96.81 96 ARG A O 1
ATOM 757 N N . GLU A 1 97 ? -7.895 -2.249 2.889 1.00 96.88 97 GLU A N 1
ATOM 758 C CA . GLU A 1 97 ? -8.034 -3.568 3.517 1.00 96.88 97 GLU A CA 1
ATOM 759 C C . GLU A 1 97 ? -6.931 -4.537 3.055 1.00 96.88 97 GLU A C 1
ATOM 761 O O . GLU A 1 97 ? -6.399 -5.289 3.870 1.00 96.88 97 GLU A O 1
ATOM 766 N N . MET A 1 98 ? -6.514 -4.470 1.784 1.00 96.25 98 MET A N 1
ATOM 767 C CA . MET A 1 98 ? -5.368 -5.231 1.267 1.00 96.25 98 MET A CA 1
ATOM 768 C C . MET A 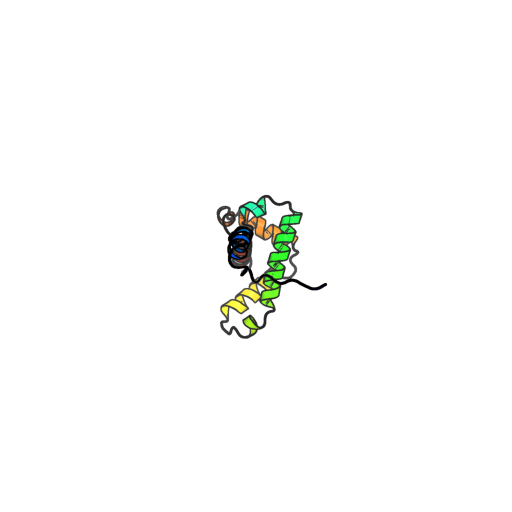1 98 ? -4.044 -4.830 1.935 1.00 96.25 98 MET A C 1
ATOM 770 O O . MET A 1 98 ? -3.253 -5.704 2.304 1.00 96.25 98 MET A O 1
ATOM 774 N N . LEU A 1 99 ? -3.804 -3.527 2.128 1.00 96.75 99 LEU A N 1
ATOM 775 C CA . LEU A 1 99 ? -2.609 -3.013 2.809 1.00 96.75 99 LEU A CA 1
ATOM 776 C C . LEU A 1 99 ? -2.604 -3.342 4.310 1.00 96.75 99 LEU A C 1
ATOM 778 O O . LEU A 1 99 ? -1.585 -3.776 4.848 1.00 96.75 99 LEU A O 1
ATOM 782 N N . ASP A 1 100 ? -3.748 -3.200 4.979 1.00 96.81 100 ASP A N 1
ATOM 783 C CA . ASP A 1 100 ? -3.921 -3.581 6.383 1.00 96.81 100 ASP A CA 1
ATOM 784 C C . ASP A 1 100 ? -3.677 -5.090 6.566 1.00 96.81 100 ASP A C 1
ATOM 786 O O . ASP A 1 100 ? -2.927 -5.502 7.455 1.00 96.81 100 ASP A O 1
ATOM 790 N N . GLY A 1 101 ? -4.242 -5.916 5.678 1.00 96.31 101 GLY A N 1
ATOM 791 C CA . GLY A 1 101 ? -4.019 -7.362 5.651 1.00 96.31 101 GLY A CA 1
ATOM 792 C C . GLY A 1 101 ? -2.559 -7.731 5.382 1.00 96.31 101 GLY A C 1
ATOM 793 O O . GLY A 1 101 ? -2.020 -8.635 6.021 1.00 96.31 101 GLY A O 1
ATOM 794 N N . TYR A 1 102 ? -1.877 -6.995 4.500 1.00 96.50 102 TYR A N 1
ATOM 795 C CA . TYR A 1 102 ? -0.448 -7.173 4.247 1.00 96.50 102 TYR A CA 1
ATOM 796 C C . TYR A 1 102 ? 0.394 -6.923 5.504 1.00 96.50 102 TYR A C 1
ATOM 798 O O . TYR A 1 102 ? 1.261 -7.732 5.826 1.00 96.50 102 TYR A O 1
ATOM 806 N N . PHE A 1 103 ? 0.111 -5.860 6.260 1.00 96.88 103 PHE A N 1
ATOM 807 C CA . PHE A 1 103 ? 0.811 -5.576 7.515 1.00 96.88 103 PHE A CA 1
ATOM 808 C C . PHE A 1 103 ? 0.456 -6.529 8.658 1.00 96.88 103 PHE A C 1
ATOM 810 O O . PHE A 1 103 ? 1.280 -6.730 9.554 1.00 96.88 103 PHE A O 1
ATOM 817 N N . ALA A 1 104 ? -0.744 -7.109 8.648 1.00 95.75 104 ALA A N 1
ATOM 818 C CA . ALA A 1 104 ? -1.103 -8.184 9.566 1.00 95.75 104 ALA A CA 1
ATOM 819 C C . ALA A 1 104 ? -0.308 -9.466 9.255 1.00 95.75 104 ALA A C 1
ATOM 821 O O . ALA A 1 104 ? 0.215 -10.097 10.169 1.00 95.75 104 ALA A O 1
ATOM 822 N N . ALA A 1 105 ? -0.161 -9.811 7.971 1.00 96.25 105 ALA A N 1
ATOM 823 C CA . ALA A 1 105 ? 0.591 -10.985 7.523 1.00 96.25 105 ALA A CA 1
ATOM 824 C C . ALA A 1 105 ? 2.118 -10.805 7.612 1.00 96.25 105 ALA A C 1
ATOM 826 O O . ALA A 1 105 ? 2.845 -11.776 7.811 1.00 96.25 105 ALA A O 1
ATOM 827 N N . LYS A 1 106 ? 2.614 -9.571 7.457 1.00 94.75 106 LYS A N 1
ATOM 828 C CA . LYS A 1 106 ? 4.042 -9.224 7.493 1.00 94.75 106 LYS A CA 1
ATOM 829 C C . LYS A 1 106 ? 4.295 -8.034 8.428 1.00 94.75 106 LYS A C 1
ATOM 831 O O . LYS A 1 106 ? 4.512 -6.919 7.948 1.00 94.75 106 LYS A O 1
ATOM 836 N N . PRO A 1 107 ? 4.312 -8.244 9.756 1.00 93.69 107 PRO A N 1
ATOM 837 C CA . PRO A 1 107 ? 4.506 -7.161 10.721 1.00 93.69 107 PRO A CA 1
ATOM 838 C C . PRO A 1 107 ? 5.807 -6.375 10.518 1.00 93.69 107 PRO A C 1
ATOM 840 O O . PRO A 1 107 ? 5.798 -5.154 10.651 1.00 93.69 107 PRO A O 1
ATOM 843 N N . ASP A 1 108 ? 6.899 -7.039 10.120 1.00 92.19 108 ASP A N 1
ATOM 844 C CA . ASP A 1 108 ? 8.189 -6.382 9.858 1.00 92.19 108 ASP A CA 1
ATOM 845 C C . ASP A 1 108 ? 8.135 -5.3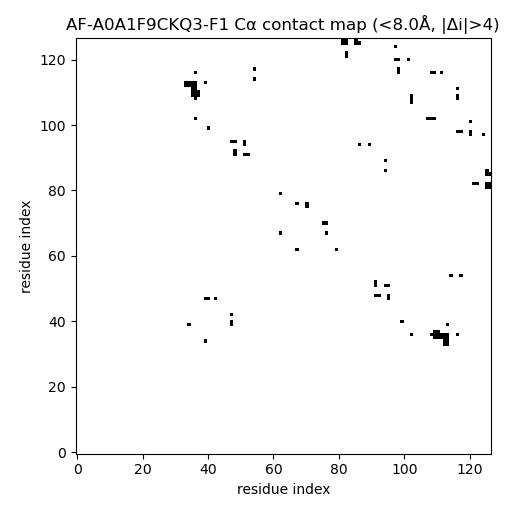91 8.691 1.00 92.19 108 ASP A C 1
ATOM 847 O O . ASP A 1 108 ? 8.927 -4.449 8.644 1.00 92.19 108 ASP A O 1
ATOM 851 N N . ALA A 1 109 ? 7.170 -5.544 7.774 1.00 90.94 109 ALA A N 1
ATOM 852 C CA . ALA A 1 109 ? 7.004 -4.608 6.673 1.00 90.94 109 ALA A CA 1
ATOM 853 C C . ALA A 1 109 ? 6.633 -3.194 7.161 1.00 90.94 109 ALA A C 1
ATOM 855 O O . ALA A 1 109 ? 6.873 -2.220 6.452 1.00 90.94 109 ALA A O 1
ATOM 856 N N . LYS A 1 110 ? 6.101 -3.058 8.386 1.00 93.00 110 LYS A N 1
ATOM 857 C CA . LYS A 1 110 ? 5.713 -1.762 8.962 1.00 93.00 110 LYS A CA 1
ATOM 858 C C . LYS A 1 110 ? 6.894 -0.806 9.155 1.00 93.00 110 LYS A C 1
ATOM 860 O O . LYS A 1 110 ? 6.698 0.405 9.163 1.00 93.00 110 LYS A O 1
ATOM 865 N N . ARG A 1 111 ? 8.118 -1.332 9.261 1.00 90.94 111 ARG A N 1
ATOM 866 C CA . ARG A 1 111 ? 9.338 -0.526 9.436 1.00 90.94 111 ARG A CA 1
ATOM 867 C C . ARG A 1 111 ? 9.716 0.271 8.186 1.00 90.94 111 ARG A C 1
ATOM 869 O O . ARG A 1 111 ? 10.509 1.204 8.277 1.00 90.94 111 ARG A O 1
ATOM 876 N N . TYR A 1 112 ? 9.177 -0.094 7.023 1.00 90.31 112 TYR A N 1
ATOM 877 C CA . TYR A 1 112 ? 9.490 0.556 5.754 1.00 90.31 112 TYR A CA 1
ATOM 878 C C . TYR A 1 112 ? 8.516 1.691 5.433 1.00 90.31 112 TYR A C 1
ATOM 880 O O . TYR A 1 112 ? 7.420 1.789 5.989 1.00 90.31 112 TYR A O 1
ATOM 888 N N . ASN A 1 113 ? 8.921 2.534 4.482 1.00 93.50 113 ASN A N 1
ATOM 889 C CA . ASN A 1 113 ? 8.072 3.563 3.889 1.00 93.50 113 ASN A CA 1
ATOM 890 C C . ASN A 1 113 ? 6.745 2.949 3.398 1.00 93.50 113 ASN A C 1
ATOM 892 O O . ASN A 1 113 ? 6.728 1.863 2.801 1.00 93.50 113 ASN A O 1
ATOM 896 N N . ILE A 1 114 ? 5.634 3.642 3.654 1.00 93.75 114 ILE A N 1
ATOM 897 C CA . ILE A 1 114 ? 4.292 3.184 3.296 1.00 93.75 114 ILE A CA 1
ATOM 898 C C . ILE A 1 114 ? 4.130 2.981 1.787 1.00 93.75 114 ILE A C 1
ATOM 900 O O . ILE A 1 114 ? 3.521 1.999 1.378 1.00 93.75 114 ILE A O 1
ATOM 904 N N . ALA A 1 115 ? 4.745 3.830 0.959 1.00 91.00 115 ALA A N 1
ATOM 905 C CA . ALA A 1 115 ? 4.714 3.701 -0.495 1.00 91.00 115 ALA A CA 1
ATOM 906 C C . ALA A 1 115 ? 5.415 2.417 -0.958 1.00 91.00 115 ALA A C 1
ATOM 908 O O . ALA A 1 115 ? 4.875 1.657 -1.760 1.00 91.00 115 ALA A O 1
ATOM 909 N N . SER A 1 116 ? 6.586 2.118 -0.388 1.00 90.06 116 SER A N 1
ATOM 910 C CA . SER A 1 116 ? 7.316 0.876 -0.669 1.00 90.06 116 SER A CA 1
ATOM 911 C C . SER A 1 116 ? 6.538 -0.355 -0.200 1.00 90.06 116 SER A C 1
ATOM 913 O O . SER A 1 116 ? 6.492 -1.365 -0.899 1.00 90.06 116 SER A O 1
ATOM 915 N N . SER A 1 117 ? 5.890 -0.266 0.964 1.00 93.75 117 SER A N 1
ATOM 916 C CA . SER A 1 117 ? 5.045 -1.340 1.499 1.00 93.75 117 SER A CA 1
ATOM 917 C C . SER A 1 117 ? 3.800 -1.568 0.643 1.00 93.75 117 SER A C 1
ATOM 919 O O . SER A 1 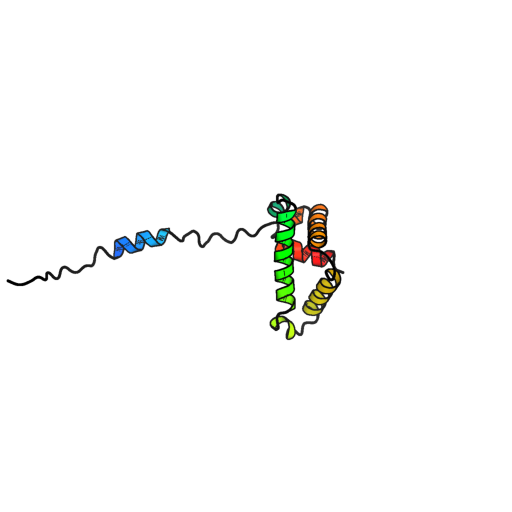117 ? 3.424 -2.714 0.415 1.00 93.75 117 SER A O 1
ATOM 921 N N . PHE A 1 118 ? 3.196 -0.499 0.120 1.00 93.56 118 PHE A N 1
ATOM 922 C CA . PHE A 1 118 ? 2.064 -0.564 -0.800 1.00 93.56 118 PHE A CA 1
ATOM 923 C C . PHE A 1 118 ? 2.454 -1.219 -2.127 1.00 93.56 118 PHE A C 1
ATOM 925 O O . PHE A 1 118 ? 1.790 -2.158 -2.559 1.00 93.56 118 PHE A O 1
ATOM 932 N N . ALA A 1 119 ? 3.584 -0.824 -2.720 1.00 89.38 119 ALA A N 1
ATOM 933 C CA . ALA A 1 119 ? 4.117 -1.477 -3.915 1.00 89.38 119 ALA A CA 1
ATOM 934 C C . ALA A 1 119 ? 4.432 -2.967 -3.671 1.00 89.38 119 ALA A C 1
ATOM 936 O O . ALA A 1 119 ? 4.079 -3.823 -4.481 1.00 89.38 119 ALA A O 1
ATOM 937 N N . ALA A 1 120 ? 5.037 -3.311 -2.528 1.00 90.94 120 ALA A N 1
ATOM 938 C CA . ALA A 1 120 ? 5.305 -4.703 -2.159 1.00 90.94 120 ALA A CA 1
ATOM 939 C C . ALA A 1 120 ? 4.015 -5.515 -1.931 1.00 90.94 120 ALA A C 1
ATOM 941 O O . ALA A 1 120 ? 3.938 -6.685 -2.315 1.00 90.94 120 ALA A O 1
ATOM 942 N N . MET A 1 121 ? 2.987 -4.901 -1.343 1.00 94.56 121 MET A N 1
ATOM 943 C CA . MET A 1 121 ? 1.663 -5.501 -1.202 1.00 94.56 121 MET A CA 1
ATOM 944 C C . MET A 1 121 ? 1.067 -5.812 -2.576 1.00 94.56 121 MET A C 1
ATOM 946 O O . MET A 1 121 ? 0.723 -6.967 -2.825 1.00 94.56 121 MET A O 1
ATOM 950 N N . LEU A 1 122 ? 1.055 -4.845 -3.498 1.00 91.12 122 LEU A N 1
ATOM 951 C CA . LEU A 1 122 ? 0.588 -5.056 -4.870 1.00 91.12 122 LEU A CA 1
ATOM 952 C C . LEU A 1 122 ? 1.393 -6.164 -5.563 1.00 91.12 122 LEU A C 1
ATOM 954 O O . LEU A 1 122 ? 0.811 -7.058 -6.162 1.00 91.12 122 LEU A O 1
ATOM 958 N N . ASN A 1 123 ? 2.714 -6.209 -5.390 1.00 86.69 123 ASN A N 1
ATOM 959 C CA . ASN A 1 123 ? 3.552 -7.271 -5.962 1.00 86.69 123 ASN A CA 1
ATOM 960 C C . ASN A 1 123 ? 3.220 -8.676 -5.460 1.00 86.69 123 ASN A C 1
ATOM 962 O O . ASN A 1 123 ? 3.447 -9.646 -6.176 1.00 86.69 123 ASN A O 1
ATOM 966 N N . THR A 1 124 ? 2.726 -8.792 -4.229 1.00 87.31 124 THR A N 1
ATOM 967 C CA . THR A 1 124 ? 2.438 -10.091 -3.605 1.00 87.31 124 THR A CA 1
ATOM 968 C C . THR A 1 124 ? 0.984 -10.518 -3.754 1.00 87.31 124 THR A C 1
ATOM 970 O O . THR A 1 124 ? 0.716 -11.715 -3.786 1.00 87.31 124 THR A O 1
ATOM 973 N N . GLN A 1 125 ? 0.055 -9.566 -3.846 1.00 89.25 125 GLN A N 1
ATOM 974 C CA . GLN A 1 125 ? -1.386 -9.826 -3.903 1.00 89.25 125 GLN A CA 1
ATOM 975 C C . GLN A 1 125 ? -1.994 -9.628 -5.301 1.00 89.25 125 GLN A C 1
ATOM 977 O O . GLN A 1 125 ? -3.149 -10.000 -5.503 1.00 89.25 125 GLN A O 1
ATOM 982 N N . CYS A 1 126 ? -1.240 -9.077 -6.261 1.00 84.75 126 CYS A N 1
ATOM 983 C CA . CYS A 1 126 ? -1.635 -8.939 -7.665 1.00 84.75 126 CYS A CA 1
ATOM 984 C C . CYS A 1 126 ? -0.793 -9.854 -8.575 1.00 84.75 126 CYS A C 1
ATOM 986 O O . CYS A 1 126 ? 0.248 -9.414 -9.095 1.00 84.75 126 CYS A O 1
ATOM 988 N N . PRO A 1 127 ? -1.215 -11.128 -8.722 1.00 75.00 127 PRO A N 1
ATOM 989 C CA . PRO A 1 127 ? -0.523 -12.134 -9.523 1.00 75.00 127 PRO A CA 1
ATOM 990 C C . PRO A 1 127 ? -0.599 -11.874 -11.025 1.00 75.00 127 PRO A C 1
ATOM 992 O O . PRO A 1 127 ? -1.420 -11.038 -11.470 1.00 75.00 127 PRO A O 1
#